Protein AF-A0A0S7ZR79-F1 (afdb_monomer)

pLDDT: mean 93.16, std 9.8, range [42.78, 98.38]

Mean predicted aligned error: 3.93 Å

Solvent-accessible surface area (backbone atoms only — not comparable to full-ato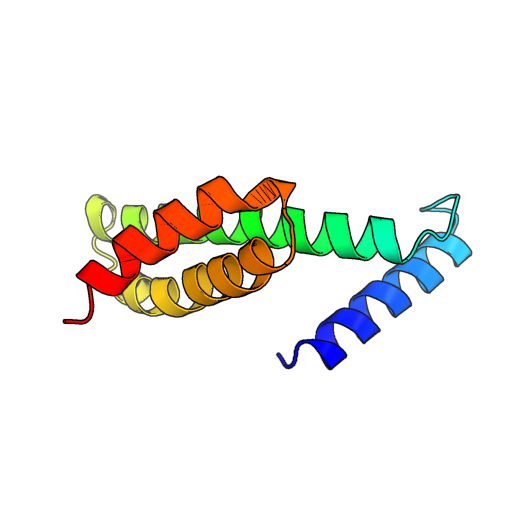m values): 5598 Å² total; per-residue (Å²): 128,61,65,69,61,54,50,52,52,53,54,55,46,51,53,52,34,37,77,69,67,76,38,84,79,92,50,66,68,61,49,53,50,50,52,50,53,51,46,39,56,52,30,54,52,48,42,54,50,26,54,44,36,28,77,75,69,71,38,61,75,44,56,74,51,36,64,61,36,49,51,52,36,46,62,54,23,73,75,35,83,94,33,39,73,60,29,56,54,48,50,64,57,53,53,74,71,62,127

Sequence (99 aa):
WPKEQVQVWALNYLQQAADAGVIGERDEAQLLQWFDWMGVQRHLKATGIFARLNHRDGKPGYLLDIPRTLSYVVDVTSRYPELQLLNDFLQQRIDNINP

Structure (mmCIF, N/CA/C/O backbone):
data_AF-A0A0S7ZR79-F1
#
_entry.id   AF-A0A0S7ZR79-F1
#
loop_
_atom_site.group_PDB
_atom_site.id
_atom_site.type_symbol
_atom_site.label_atom_id
_atom_site.label_alt_id
_atom_site.label_comp_id
_atom_site.label_asym_id
_atom_site.label_entity_id
_atom_site.label_seq_id
_atom_site.pdbx_PDB_ins_code
_atom_site.Cartn_x
_atom_site.Cartn_y
_atom_site.Cartn_z
_atom_site.occupancy
_atom_site.B_iso_or_equiv
_atom_site.auth_seq_id
_atom_site.auth_comp_id
_atom_site.auth_asym_id
_atom_site.auth_atom_id
_atom_site.pdbx_PDB_model_num
ATOM 1 N N . TRP A 1 1 ? 2.877 -10.243 3.100 1.00 86.00 1 TRP A N 1
ATOM 2 C CA . TRP A 1 1 ? 3.969 -11.036 2.508 1.00 86.00 1 TRP A CA 1
ATOM 3 C C . TRP A 1 1 ? 5.262 -10.258 2.635 1.00 86.00 1 TRP A C 1
ATOM 5 O O . TRP A 1 1 ? 5.169 -9.035 2.707 1.00 86.00 1 TRP A O 1
ATOM 15 N N . PRO A 1 2 ? 6.424 -10.928 2.687 1.00 91.56 2 PRO A N 1
ATOM 16 C CA . PRO A 1 2 ? 7.720 -10.265 2.573 1.00 91.56 2 PRO A CA 1
ATOM 17 C C . PRO A 1 2 ? 7.772 -9.395 1.316 1.00 91.56 2 PRO A C 1
ATOM 19 O O . PRO A 1 2 ? 7.242 -9.786 0.271 1.00 91.56 2 PRO A O 1
ATOM 22 N N . LYS A 1 3 ? 8.381 -8.215 1.417 1.00 89.38 3 LYS A N 1
ATOM 23 C CA . LYS A 1 3 ? 8.413 -7.226 0.333 1.00 89.38 3 LYS A CA 1
ATOM 24 C C . LYS A 1 3 ? 9.095 -7.783 -0.913 1.00 89.38 3 LYS A C 1
ATOM 2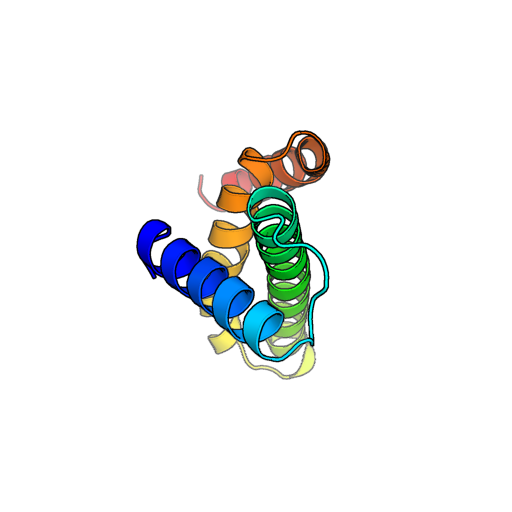6 O O . LYS A 1 3 ? 8.588 -7.614 -2.017 1.00 89.38 3 LYS A O 1
ATOM 31 N N . GLU A 1 4 ? 10.189 -8.504 -0.720 1.00 94.06 4 GLU A N 1
ATOM 32 C CA . GLU A 1 4 ? 10.989 -9.123 -1.775 1.00 94.06 4 GLU A CA 1
ATOM 33 C C . GLU A 1 4 ? 10.136 -10.105 -2.583 1.00 94.06 4 GLU A C 1
ATOM 35 O O . GLU A 1 4 ? 10.178 -10.123 -3.810 1.00 94.06 4 GLU A O 1
ATOM 40 N N . GLN A 1 5 ? 9.277 -10.870 -1.903 1.00 96.44 5 GLN A N 1
ATOM 41 C CA . GLN A 1 5 ? 8.366 -11.805 -2.555 1.00 96.44 5 GLN A CA 1
ATOM 42 C C . GLN A 1 5 ? 7.314 -11.079 -3.407 1.00 96.44 5 GLN A C 1
ATOM 44 O O . GLN A 1 5 ? 7.025 -11.503 -4.525 1.00 96.44 5 GLN A O 1
ATOM 49 N N . VAL A 1 6 ? 6.763 -9.971 -2.903 1.00 95.56 6 VAL A N 1
ATOM 50 C CA . VAL A 1 6 ? 5.783 -9.159 -3.643 1.00 95.56 6 VAL A CA 1
ATOM 51 C C . VAL A 1 6 ? 6.419 -8.519 -4.876 1.00 95.56 6 VAL A C 1
ATOM 53 O O . VAL A 1 6 ? 5.813 -8.538 -5.945 1.00 95.56 6 VAL A O 1
ATOM 56 N N . GLN A 1 7 ? 7.645 -8.006 -4.752 1.00 95.75 7 GLN A N 1
ATOM 57 C CA . GLN A 1 7 ? 8.384 -7.430 -5.877 1.00 95.75 7 GLN A CA 1
ATOM 58 C C . GLN A 1 7 ? 8.656 -8.470 -6.964 1.00 95.75 7 GLN A C 1
ATOM 60 O O . GLN A 1 7 ? 8.378 -8.206 -8.131 1.00 95.75 7 GLN A O 1
ATOM 65 N N . VAL A 1 8 ? 9.098 -9.675 -6.590 1.00 97.56 8 VAL A N 1
ATOM 66 C CA . VAL A 1 8 ? 9.290 -10.779 -7.545 1.00 97.56 8 VAL A CA 1
ATOM 67 C C . VAL A 1 8 ? 7.998 -11.077 -8.307 1.00 97.56 8 VAL A C 1
ATOM 69 O O . VAL A 1 8 ? 8.018 -11.222 -9.526 1.00 97.56 8 VAL A O 1
ATOM 72 N N . TRP A 1 9 ? 6.853 -11.132 -7.625 1.00 97.75 9 TRP A N 1
ATOM 73 C CA . TRP A 1 9 ? 5.572 -11.358 -8.298 1.00 97.75 9 TRP A CA 1
ATOM 74 C C . TRP A 1 9 ? 5.166 -10.212 -9.226 1.00 97.75 9 TRP A C 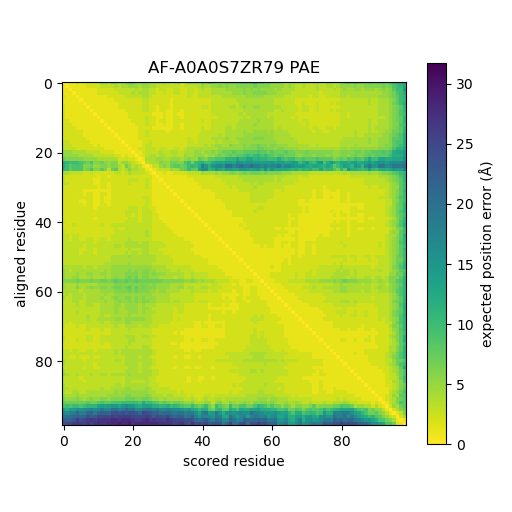1
ATOM 76 O O . TRP A 1 9 ? 4.682 -10.480 -10.325 1.00 97.75 9 TRP A O 1
ATOM 86 N N . ALA A 1 10 ? 5.376 -8.959 -8.820 1.00 96.69 10 ALA A N 1
ATOM 87 C CA . ALA A 1 10 ? 5.073 -7.796 -9.650 1.00 96.69 10 ALA A CA 1
ATOM 88 C C . ALA A 1 10 ? 5.919 -7.781 -10.935 1.00 96.69 10 ALA A C 1
ATOM 90 O O . ALA A 1 10 ? 5.378 -7.605 -12.026 1.00 96.69 10 ALA A O 1
ATOM 91 N N . LEU A 1 11 ? 7.222 -8.050 -10.830 1.00 96.56 11 LEU A N 1
ATOM 92 C CA . LEU A 1 11 ? 8.122 -8.096 -11.986 1.00 96.56 11 LEU A CA 1
ATOM 93 C C . LEU A 1 11 ? 7.838 -9.299 -12.894 1.00 96.56 11 LEU A C 1
ATOM 95 O O . LEU A 1 11 ? 7.799 -9.157 -14.116 1.00 96.56 11 LEU A O 1
ATOM 99 N N . ASN A 1 12 ? 7.512 -10.461 -12.319 1.00 96.81 12 ASN A N 1
ATOM 100 C CA . ASN A 1 12 ? 7.054 -11.617 -13.096 1.00 96.81 12 ASN A CA 1
ATOM 101 C C . ASN A 1 12 ? 5.753 -11.326 -13.856 1.00 96.81 12 ASN A C 1
ATOM 103 O O . ASN A 1 12 ? 5.551 -11.853 -14.951 1.00 96.81 12 ASN A O 1
ATOM 107 N N . TYR A 1 13 ? 4.856 -10.516 -13.287 1.00 96.06 13 TYR A N 1
ATOM 108 C CA . TYR A 1 13 ? 3.658 -10.061 -13.986 1.00 96.06 13 TYR A CA 1
ATOM 109 C C . TYR A 1 13 ? 4.008 -9.129 -15.149 1.00 96.06 13 TYR A C 1
ATOM 111 O O . TYR A 1 13 ? 3.490 -9.335 -16.241 1.00 96.06 13 TYR A O 1
ATOM 119 N N . LEU A 1 14 ? 4.901 -8.151 -14.956 1.00 96.44 14 LEU A N 1
ATOM 120 C CA . LEU A 1 14 ? 5.337 -7.263 -16.042 1.00 96.44 14 LEU A CA 1
ATOM 121 C C . LEU A 1 14 ? 5.941 -8.048 -17.205 1.00 96.44 14 LEU A C 1
ATOM 123 O O . LEU A 1 14 ? 5.591 -7.790 -18.355 1.00 96.44 14 LEU A O 1
ATOM 127 N N . GLN A 1 15 ? 6.783 -9.037 -16.905 1.00 94.62 15 GLN A N 1
ATOM 128 C CA . GLN A 1 15 ? 7.361 -9.923 -17.910 1.00 94.62 15 GLN A CA 1
ATOM 129 C C . GLN A 1 15 ? 6.267 -10.618 -18.736 1.00 94.62 15 GLN A C 1
ATOM 131 O O . GLN A 1 15 ? 6.241 -10.488 -19.959 1.00 94.62 15 GLN A O 1
ATOM 136 N N . GLN A 1 16 ? 5.311 -11.273 -18.069 1.00 95.75 16 GLN A N 1
ATOM 137 C CA . GLN A 1 16 ? 4.196 -11.961 -18.731 1.00 95.75 16 GLN A CA 1
ATOM 138 C C . GLN A 1 16 ? 3.286 -11.005 -19.513 1.00 95.75 16 GLN A C 1
ATOM 140 O O . GLN A 1 16 ? 2.858 -11.323 -20.619 1.00 95.75 16 GLN A O 1
ATOM 145 N N . ALA A 1 17 ? 2.987 -9.830 -18.958 1.00 95.31 17 ALA A N 1
ATOM 146 C CA . ALA A 1 17 ? 2.132 -8.834 -19.592 1.00 95.31 17 ALA A CA 1
ATOM 147 C C . ALA A 1 17 ? 2.785 -8.242 -20.848 1.00 95.31 17 ALA A C 1
ATOM 149 O O . ALA A 1 17 ? 2.098 -8.006 -21.841 1.00 95.31 17 ALA A O 1
ATOM 150 N N . ALA A 1 18 ? 4.101 -8.039 -20.827 1.00 94.44 18 ALA A N 1
ATOM 151 C CA . ALA A 1 18 ? 4.851 -7.596 -21.991 1.00 94.44 18 ALA A CA 1
ATOM 152 C C . ALA A 1 18 ? 4.965 -8.698 -23.056 1.00 94.44 18 ALA A C 1
ATOM 154 O O . ALA A 1 18 ? 4.758 -8.422 -24.233 1.00 94.44 18 ALA A O 1
ATOM 155 N N . ASP A 1 19 ? 5.229 -9.951 -22.663 1.00 94.56 19 ASP A N 1
ATOM 156 C CA . ASP A 1 19 ? 5.217 -11.096 -23.593 1.00 94.56 19 ASP A CA 1
ATOM 157 C C . ASP A 1 19 ? 3.842 -11.281 -24.260 1.00 94.56 19 ASP A C 1
ATOM 159 O O . ASP A 1 19 ? 3.754 -11.648 -25.430 1.00 94.56 19 ASP A O 1
ATOM 163 N N . ALA A 1 20 ? 2.761 -10.979 -23.537 1.00 95.81 20 ALA A N 1
ATOM 164 C CA . ALA A 1 20 ? 1.393 -11.011 -24.045 1.00 95.81 20 ALA A CA 1
ATOM 165 C C . ALA A 1 20 ? 0.982 -9.753 -24.843 1.00 95.81 20 ALA A C 1
ATOM 167 O O . ALA A 1 20 ? -0.154 -9.681 -25.311 1.00 95.81 20 ALA A O 1
ATOM 168 N N . GLY A 1 21 ? 1.854 -8.747 -24.977 1.00 94.81 21 GLY A N 1
ATOM 169 C CA . GLY A 1 21 ? 1.556 -7.490 -25.677 1.00 94.81 21 GLY A CA 1
ATOM 170 C C . GLY A 1 21 ? 0.544 -6.577 -24.967 1.00 94.81 21 GLY A C 1
ATOM 171 O O . GLY A 1 21 ? 0.002 -5.666 -25.588 1.00 94.81 21 GLY A O 1
ATOM 172 N N . VAL A 1 22 ? 0.271 -6.809 -23.678 1.00 94.19 22 VAL A N 1
ATOM 173 C CA . VAL A 1 22 ? -0.625 -5.979 -22.849 1.00 94.19 22 VAL A CA 1
ATOM 174 C C . VAL A 1 22 ? 0.063 -4.678 -22.437 1.00 94.19 22 VAL A C 1
ATOM 176 O O . VAL A 1 22 ? -0.580 -3.634 -22.335 1.00 94.19 22 VAL A O 1
ATOM 179 N N . ILE A 1 23 ? 1.372 -4.744 -22.192 1.00 89.44 23 ILE A N 1
ATOM 180 C CA . ILE A 1 23 ? 2.221 -3.602 -21.850 1.00 89.44 23 ILE A CA 1
ATOM 181 C C . ILE A 1 23 ? 3.294 -3.485 -22.929 1.00 89.44 23 ILE A C 1
ATOM 183 O O . ILE A 1 23 ? 3.872 -4.491 -23.332 1.00 89.44 23 ILE A O 1
ATOM 187 N N . GLY A 1 24 ? 3.534 -2.264 -23.406 1.00 82.00 24 GLY A N 1
ATOM 188 C CA . GLY A 1 24 ? 4.551 -1.997 -24.421 1.00 82.00 24 GLY A CA 1
ATOM 189 C C . GLY A 1 24 ? 5.965 -2.089 -23.849 1.00 82.00 24 GLY A C 1
ATOM 190 O O . GLY A 1 24 ? 6.662 -3.081 -24.039 1.00 82.00 24 GLY A O 1
ATOM 191 N N . GLU A 1 25 ? 6.397 -1.035 -23.160 1.00 82.31 25 GLU A N 1
ATOM 192 C CA . GLU A 1 25 ? 7.755 -0.939 -22.622 1.00 82.31 25 GLU A CA 1
ATOM 193 C C . GLU A 1 25 ? 7.876 -1.598 -21.241 1.00 82.31 25 GLU A C 1
ATOM 195 O O . GLU A 1 25 ? 7.018 -1.433 -20.369 1.00 82.31 25 GLU A O 1
ATOM 200 N N . ARG A 1 26 ? 8.964 -2.350 -21.041 1.00 85.50 26 ARG A N 1
ATOM 201 C CA . ARG A 1 26 ? 9.306 -2.967 -19.756 1.00 85.50 26 ARG A CA 1
ATOM 202 C C . ARG A 1 26 ? 10.070 -1.975 -18.892 1.00 85.50 26 ARG A C 1
ATOM 204 O O . ARG A 1 26 ? 11.293 -2.026 -18.825 1.00 85.50 26 ARG A O 1
ATOM 211 N N . ASP A 1 27 ? 9.333 -1.102 -18.222 1.00 92.94 27 ASP A N 1
ATOM 212 C CA . ASP A 1 27 ? 9.884 -0.257 -17.166 1.00 92.94 27 ASP A CA 1
ATOM 213 C C . ASP A 1 27 ? 9.531 -0.839 -15.790 1.00 92.94 27 ASP A C 1
ATOM 215 O O . ASP A 1 27 ? 8.423 -0.676 -15.267 1.00 92.94 27 ASP A O 1
ATOM 219 N N . GLU A 1 28 ? 10.488 -1.563 -15.211 1.00 95.44 28 GLU A N 1
ATOM 220 C CA . GLU A 1 28 ? 10.349 -2.179 -13.891 1.00 95.44 28 GLU A CA 1
ATOM 221 C C . GLU A 1 28 ? 10.174 -1.138 -12.781 1.00 95.44 28 GLU A C 1
ATOM 223 O O . GLU A 1 28 ? 9.365 -1.333 -11.871 1.00 95.44 28 GLU A O 1
ATOM 228 N N . ALA A 1 29 ? 10.907 -0.024 -12.855 1.00 95.19 29 ALA A N 1
ATOM 229 C CA . ALA A 1 29 ? 10.866 1.014 -11.835 1.00 95.19 29 ALA A CA 1
ATOM 230 C C . ALA A 1 29 ? 9.506 1.717 -11.846 1.00 95.19 29 ALA A C 1
ATOM 232 O O . ALA A 1 29 ? 8.881 1.875 -10.791 1.00 95.19 29 ALA A O 1
ATOM 233 N N . GLN A 1 30 ? 9.011 2.061 -13.037 1.00 94.56 30 GLN A N 1
ATOM 234 C CA . GLN A 1 30 ? 7.704 2.684 -13.196 1.00 94.56 30 GLN A CA 1
ATOM 235 C C . GLN A 1 30 ? 6.577 1.749 -12.758 1.00 94.56 30 GLN A C 1
ATOM 237 O O . GLN A 1 30 ? 5.662 2.186 -12.053 1.00 94.56 30 GLN A O 1
ATOM 242 N N . LEU A 1 31 ? 6.653 0.464 -13.122 1.00 95.50 31 LEU A N 1
ATOM 243 C CA . LEU A 1 31 ? 5.688 -0.538 -12.680 1.00 95.50 31 LEU A CA 1
ATOM 244 C C . LEU A 1 31 ? 5.666 -0.647 -11.153 1.00 95.50 31 LEU A C 1
ATOM 246 O O . LEU A 1 31 ? 4.587 -0.614 -10.564 1.00 95.50 31 LEU A O 1
ATOM 250 N N . LEU A 1 32 ? 6.827 -0.779 -10.507 1.00 96.44 32 LEU A N 1
ATOM 251 C CA . LEU A 1 32 ? 6.901 -0.912 -9.052 1.00 96.44 32 LEU A CA 1
ATOM 252 C C . LEU A 1 32 ? 6.376 0.342 -8.345 1.00 96.44 32 LEU A C 1
ATOM 254 O O . LEU A 1 32 ? 5.634 0.213 -7.372 1.00 96.44 32 LEU A O 1
ATOM 258 N N . GLN A 1 33 ? 6.676 1.537 -8.863 1.00 96.81 33 GLN A N 1
ATOM 259 C CA . GLN A 1 33 ? 6.109 2.788 -8.353 1.00 96.8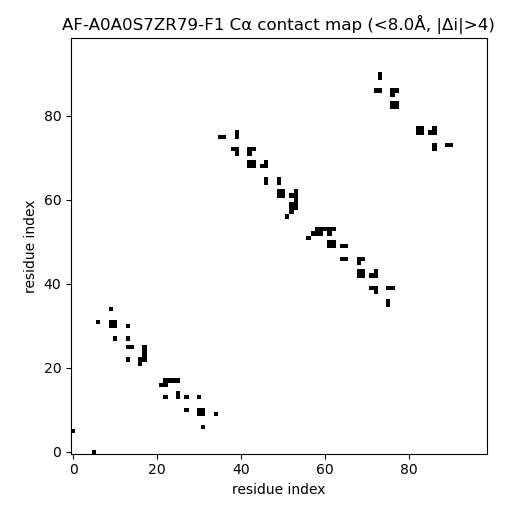1 33 GLN A CA 1
ATOM 260 C C . GLN A 1 33 ? 4.580 2.803 -8.464 1.00 96.81 33 GLN A C 1
ATOM 262 O O . GLN A 1 33 ? 3.893 3.065 -7.477 1.00 96.81 33 GLN A O 1
ATOM 267 N N . TRP A 1 34 ? 4.022 2.482 -9.634 1.00 96.19 34 TRP A N 1
ATOM 268 C CA . TRP A 1 34 ? 2.568 2.429 -9.817 1.00 96.19 34 TRP A CA 1
ATOM 269 C C . TRP A 1 34 ? 1.911 1.361 -8.954 1.00 96.19 34 TRP A C 1
ATOM 271 O O . TRP A 1 34 ? 0.842 1.599 -8.393 1.00 96.19 34 TRP A O 1
ATOM 281 N N . PHE A 1 35 ? 2.542 0.197 -8.822 1.00 96.81 35 PHE A N 1
ATOM 282 C CA . PHE A 1 35 ? 2.071 -0.880 -7.964 1.00 96.81 35 PHE A CA 1
ATOM 283 C C . PHE A 1 35 ? 1.960 -0.409 -6.509 1.00 96.81 35 PHE A C 1
ATOM 285 O O . PHE A 1 35 ? 0.907 -0.565 -5.888 1.00 96.81 35 PHE A O 1
ATOM 292 N N . ASP A 1 36 ? 3.010 0.232 -5.999 1.00 97.50 36 ASP A N 1
ATOM 293 C CA . ASP A 1 36 ? 3.053 0.783 -4.648 1.00 97.50 36 ASP A CA 1
ATOM 294 C C . ASP A 1 36 ? 2.016 1.903 -4.449 1.00 97.50 36 ASP A C 1
ATOM 296 O O . ASP A 1 36 ? 1.267 1.893 -3.468 1.00 97.50 36 ASP A O 1
ATOM 300 N N . TRP A 1 37 ? 1.887 2.833 -5.398 1.00 98.19 37 TRP A N 1
ATOM 301 C CA . TRP A 1 37 ? 0.927 3.942 -5.309 1.00 98.19 37 TRP A CA 1
ATOM 302 C C . TRP A 1 37 ? -0.530 3.468 -5.387 1.00 98.19 37 TRP A C 1
ATOM 304 O O . TRP A 1 37 ? -1.385 3.932 -4.624 1.00 98.19 37 TRP A O 1
ATOM 314 N N . MET A 1 38 ? -0.829 2.492 -6.249 1.00 98.12 38 MET A N 1
ATOM 315 C CA . MET A 1 38 ? -2.134 1.826 -6.263 1.00 98.12 38 MET A CA 1
ATOM 316 C C . MET A 1 38 ? -2.395 1.076 -4.956 1.00 98.12 38 MET A C 1
ATOM 318 O O . MET A 1 38 ? -3.520 1.097 -4.451 1.00 98.12 38 MET A O 1
ATOM 322 N N . GLY A 1 39 ? -1.368 0.438 -4.390 1.00 97.62 39 GLY A N 1
ATOM 323 C CA . GLY A 1 39 ? -1.424 -0.176 -3.070 1.00 97.62 39 GLY A CA 1
ATOM 324 C C . GLY A 1 39 ? -1.842 0.837 -2.006 1.00 97.62 39 GLY A C 1
ATOM 325 O O . GLY A 1 39 ? -2.837 0.618 -1.312 1.00 97.62 39 GLY A O 1
ATOM 326 N N . VAL A 1 40 ? -1.148 1.975 -1.921 1.00 98.06 40 VAL A N 1
ATOM 327 C CA . VAL A 1 40 ? -1.471 3.071 -0.990 1.00 98.06 40 VAL A CA 1
ATOM 328 C C . VAL A 1 40 ? -2.933 3.491 -1.128 1.00 98.06 40 VAL A C 1
ATOM 330 O O . VAL A 1 40 ? -3.678 3.490 -0.145 1.00 98.06 40 VAL A O 1
ATOM 333 N N . GLN A 1 41 ? -3.382 3.768 -2.353 1.00 98.25 41 GLN A N 1
ATOM 334 C CA . GLN A 1 41 ? -4.761 4.173 -2.622 1.00 98.25 41 GLN A CA 1
ATOM 335 C C . GLN A 1 41 ? -5.778 3.114 -2.166 1.00 98.25 41 GLN A C 1
ATOM 337 O O . GLN A 1 41 ? -6.768 3.438 -1.498 1.00 98.25 41 GLN A O 1
ATOM 342 N N . ARG A 1 42 ? -5.531 1.838 -2.483 1.00 98.38 42 ARG A N 1
ATOM 343 C CA . ARG A 1 42 ? -6.435 0.728 -2.157 1.00 98.38 42 ARG A CA 1
ATOM 344 C C . ARG A 1 42 ? -6.528 0.501 -0.654 1.00 98.38 42 ARG A C 1
ATOM 346 O O . ARG A 1 42 ? -7.625 0.277 -0.139 1.00 98.38 42 ARG A O 1
ATOM 353 N N . HIS A 1 43 ? -5.399 0.573 0.044 1.00 97.69 43 HIS A N 1
ATOM 354 C CA . HIS A 1 43 ? -5.336 0.392 1.489 1.00 97.69 43 HIS A CA 1
ATOM 355 C C . HIS A 1 43 ? -6.012 1.543 2.240 1.00 97.69 43 HIS A C 1
ATOM 357 O O . HIS A 1 43 ? -6.786 1.279 3.159 1.00 97.69 43 HIS A O 1
ATOM 363 N N . LEU A 1 44 ? -5.841 2.795 1.800 1.00 97.31 44 LEU A N 1
ATOM 364 C CA . LEU A 1 44 ? -6.585 3.935 2.352 1.00 97.31 44 LEU A CA 1
ATOM 365 C C . LEU A 1 44 ? -8.100 3.769 2.172 1.00 97.31 44 LEU A C 1
ATOM 367 O O . LEU A 1 44 ? -8.870 3.951 3.120 1.00 97.31 44 LEU A O 1
ATOM 371 N N . LYS A 1 45 ? -8.539 3.351 0.978 1.00 98.25 45 LYS A N 1
ATOM 372 C CA . LYS A 1 45 ? -9.953 3.056 0.713 1.00 98.25 45 LYS A CA 1
ATOM 373 C C . LYS A 1 45 ? -10.481 1.946 1.627 1.00 98.25 45 LYS A C 1
ATOM 375 O O . LYS A 1 45 ? -11.580 2.078 2.164 1.00 98.25 45 LYS A O 1
ATOM 380 N N . ALA A 1 46 ? -9.720 0.866 1.809 1.00 98.06 46 ALA A N 1
ATOM 381 C CA . ALA A 1 46 ? -10.095 -0.242 2.686 1.00 98.06 46 ALA A CA 1
ATOM 382 C C . ALA A 1 46 ? -10.234 0.211 4.147 1.00 98.06 46 ALA A C 1
ATOM 384 O O . ALA A 1 46 ? -11.260 -0.069 4.762 1.00 98.06 46 ALA A O 1
ATOM 385 N N . THR A 1 47 ? -9.280 0.994 4.662 1.00 96.38 47 THR A N 1
ATOM 386 C CA . THR A 1 47 ? -9.352 1.577 6.011 1.00 96.38 47 THR A CA 1
ATOM 387 C C . THR A 1 47 ? -10.638 2.384 6.211 1.00 96.38 47 THR A C 1
ATOM 389 O O . THR A 1 47 ? -11.347 2.186 7.198 1.00 96.38 47 THR A O 1
ATOM 392 N N . GLY A 1 48 ? -11.002 3.240 5.248 1.00 96.50 48 GLY A N 1
ATOM 393 C CA . GLY A 1 48 ? -12.258 3.995 5.302 1.00 96.50 48 GLY A CA 1
ATOM 394 C C . GLY A 1 48 ? -13.507 3.103 5.272 1.00 96.50 48 GLY A C 1
ATOM 395 O O . GLY A 1 48 ? -14.475 3.358 5.990 1.00 96.50 48 GLY A O 1
ATOM 396 N N . ILE A 1 49 ? -13.490 2.021 4.484 1.00 98.38 49 ILE A N 1
ATOM 397 C CA . ILE A 1 49 ? -14.577 1.030 4.456 1.00 98.38 49 ILE A CA 1
ATOM 398 C C . ILE A 1 49 ? -14.708 0.327 5.811 1.00 98.38 49 ILE A C 1
ATOM 400 O O . ILE A 1 49 ? -15.827 0.195 6.301 1.00 98.38 49 ILE A O 1
ATOM 404 N N . PHE A 1 50 ? -13.603 -0.091 6.427 1.00 97.69 50 PHE A N 1
ATOM 405 C CA . PHE A 1 50 ? -13.607 -0.765 7.727 1.00 97.69 50 PHE A CA 1
ATOM 406 C C . PHE A 1 50 ? -14.128 0.142 8.843 1.00 97.69 50 PHE A C 1
ATOM 408 O O . PHE A 1 50 ? -15.018 -0.264 9.592 1.00 97.69 50 PHE A O 1
ATOM 415 N N . ALA A 1 51 ? -13.677 1.399 8.887 1.00 96.88 51 ALA A N 1
ATOM 416 C CA . ALA A 1 51 ? -14.213 2.392 9.813 1.00 96.88 51 ALA A CA 1
ATOM 417 C C . ALA A 1 51 ? -15.727 2.587 9.614 1.00 96.88 51 ALA A C 1
ATOM 419 O O . ALA A 1 51 ? -16.501 2.554 10.574 1.00 96.88 51 ALA A O 1
ATOM 420 N N . ARG A 1 52 ? -16.183 2.710 8.359 1.00 98.25 52 ARG A N 1
ATOM 421 C CA . ARG A 1 52 ? -17.611 2.847 8.038 1.00 98.25 52 ARG A CA 1
ATOM 422 C C . ARG A 1 52 ? -18.425 1.620 8.461 1.00 98.25 52 ARG A C 1
ATOM 424 O O . ARG A 1 52 ? -19.518 1.797 8.991 1.00 98.25 52 ARG A O 1
ATOM 431 N N . LEU A 1 53 ? -17.921 0.404 8.233 1.00 98.31 53 LEU A N 1
ATOM 432 C CA . LEU A 1 53 ? -18.587 -0.843 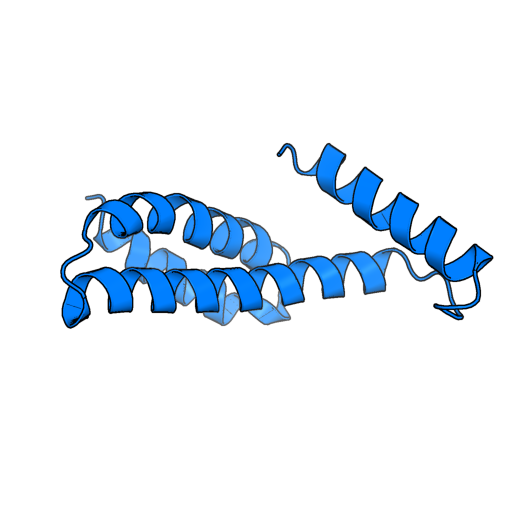8.636 1.00 98.31 53 LEU A CA 1
ATOM 433 C C . LEU A 1 53 ? -18.777 -0.921 10.155 1.00 98.31 53 LEU A C 1
ATOM 435 O O . LEU A 1 53 ? -19.812 -1.397 10.618 1.00 98.31 53 LEU A O 1
ATOM 439 N N . ASN A 1 54 ? -17.820 -0.414 10.931 1.00 97.81 54 ASN A N 1
ATOM 440 C CA . ASN A 1 54 ? -17.984 -0.287 12.372 1.00 97.81 54 ASN A CA 1
ATOM 441 C C . ASN A 1 54 ? -19.077 0.735 12.730 1.00 97.81 54 ASN A C 1
ATOM 443 O O . ASN A 1 54 ? -20.053 0.382 13.383 1.00 97.81 54 ASN A O 1
ATOM 447 N N . HIS A 1 55 ? -18.944 1.982 12.265 1.00 96.94 55 HIS A N 1
ATOM 448 C CA . HIS A 1 55 ? -19.829 3.075 12.684 1.00 96.94 55 HIS A CA 1
ATOM 449 C C . HIS A 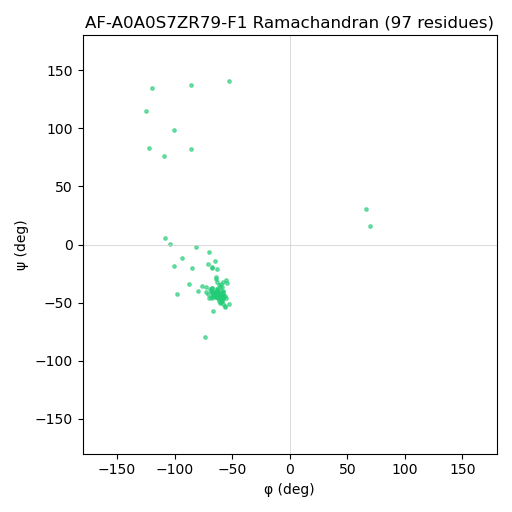1 55 ? -21.277 2.935 12.203 1.00 96.94 55 HIS A C 1
ATOM 451 O O . HIS A 1 55 ? -22.196 3.310 12.924 1.00 96.94 55 HIS A O 1
ATOM 457 N N . ARG A 1 56 ? -21.488 2.437 10.980 1.00 98.31 56 ARG A N 1
ATOM 458 C CA . ARG A 1 56 ? -22.816 2.369 10.353 1.00 98.31 56 ARG A CA 1
ATOM 459 C C . ARG A 1 56 ? -23.465 1.001 10.502 1.00 98.31 56 ARG A C 1
ATOM 461 O O . ARG A 1 56 ? -24.667 0.917 10.711 1.00 98.31 56 ARG A O 1
ATOM 468 N N . ASP A 1 57 ? -22.680 -0.056 10.315 1.00 98.12 57 ASP A N 1
ATOM 469 C CA . ASP A 1 57 ? -23.198 -1.418 10.164 1.00 98.12 57 ASP A CA 1
ATOM 470 C C . ASP A 1 57 ? -23.005 -2.266 11.441 1.00 98.12 57 ASP A C 1
ATOM 472 O O . ASP A 1 57 ? -23.388 -3.434 11.454 1.00 98.12 57 ASP A O 1
ATOM 476 N N . GLY A 1 58 ? -22.419 -1.702 12.508 1.00 96.88 58 GLY A N 1
ATOM 477 C CA . GLY A 1 58 ? -22.232 -2.382 13.794 1.00 96.88 58 GLY A CA 1
ATOM 478 C C . GLY A 1 58 ? -21.255 -3.558 13.729 1.00 96.88 58 GLY A C 1
ATOM 479 O O . GLY A 1 58 ? -21.421 -4.534 14.458 1.00 96.88 58 GLY A O 1
ATOM 480 N N . LYS A 1 59 ? -20.258 -3.501 12.832 1.00 97.19 59 LYS A N 1
ATOM 481 C CA . LYS A 1 59 ? -19.278 -4.580 12.610 1.00 97.19 59 LYS A CA 1
ATOM 482 C C . LYS A 1 59 ? -17.879 -4.202 13.128 1.00 97.19 59 LYS A C 1
ATOM 484 O O . LYS A 1 59 ? -16.997 -3.917 12.315 1.00 97.19 59 LYS A O 1
ATOM 489 N N . PRO A 1 60 ? -17.633 -4.231 14.452 1.00 96.44 60 PRO A N 1
ATOM 490 C CA . PRO A 1 60 ? -16.360 -3.802 15.039 1.00 96.44 60 PRO A CA 1
ATOM 491 C C . PRO A 1 60 ? -15.175 -4.706 14.687 1.00 96.44 60 PRO A C 1
ATOM 493 O O . PRO A 1 60 ? -14.037 -4.255 14.741 1.00 96.44 60 PRO A O 1
ATOM 496 N N . GLY A 1 61 ? -15.419 -5.957 14.274 1.00 96.25 61 GLY A N 1
ATOM 497 C CA . GLY A 1 61 ? -14.353 -6.897 13.907 1.00 96.25 61 GLY A CA 1
ATOM 498 C C . GLY A 1 61 ? -13.409 -6.375 12.816 1.00 96.25 61 GLY A C 1
ATOM 499 O O . GLY A 1 61 ? -12.220 -6.665 12.862 1.00 96.25 61 GLY A O 1
ATOM 500 N N . TYR A 1 62 ? -13.899 -5.531 11.900 1.00 96.06 62 TYR A N 1
ATOM 501 C CA . TYR A 1 62 ? -13.075 -4.937 10.839 1.00 96.06 62 TYR A CA 1
ATOM 502 C C . TYR A 1 62 ? -12.081 -3.881 11.338 1.00 96.06 62 TYR A C 1
ATOM 504 O O . TYR A 1 62 ? -11.136 -3.549 10.627 1.00 96.06 62 TYR A O 1
ATOM 512 N N . LEU A 1 63 ? -12.254 -3.344 12.552 1.00 95.19 63 LEU A N 1
ATOM 513 C CA . LEU A 1 63 ? -11.274 -2.415 13.123 1.00 95.19 63 LEU A CA 1
ATOM 514 C C . LEU A 1 63 ? -9.917 -3.094 13.344 1.00 95.19 63 LEU A C 1
ATOM 516 O O . LEU A 1 63 ? -8.888 -2.432 13.253 1.00 95.19 63 LEU A O 1
ATOM 520 N N . LEU A 1 64 ? -9.909 -4.412 13.569 1.00 94.50 64 LEU A N 1
ATOM 521 C CA . LEU A 1 64 ? -8.687 -5.195 13.764 1.00 94.50 64 LEU A CA 1
ATOM 522 C C . LEU A 1 64 ? -7.832 -5.292 12.489 1.00 94.50 64 LEU A C 1
ATOM 524 O O . LEU A 1 64 ? -6.634 -5.554 12.576 1.00 94.50 64 LEU A O 1
ATOM 528 N N . ASP A 1 65 ? -8.418 -5.040 11.315 1.00 95.44 65 ASP A N 1
ATOM 529 C CA . ASP A 1 65 ? -7.703 -5.046 10.037 1.00 95.44 65 ASP A CA 1
ATOM 530 C C . ASP A 1 65 ? -7.026 -3.698 9.725 1.00 95.44 65 ASP A C 1
ATOM 532 O O . ASP A 1 65 ? -6.079 -3.650 8.934 1.00 95.44 65 ASP A O 1
ATOM 536 N N . ILE A 1 66 ? -7.467 -2.604 10.363 1.00 94.31 66 ILE A N 1
ATOM 537 C CA . ILE A 1 66 ? -6.968 -1.241 10.112 1.00 94.31 66 ILE A CA 1
ATOM 538 C C . ILE A 1 66 ? -5.463 -1.088 10.400 1.00 94.31 66 ILE A C 1
ATOM 540 O O . ILE A 1 66 ? -4.768 -0.501 9.566 1.00 94.31 66 ILE A O 1
ATOM 544 N N . PRO A 1 67 ? -4.902 -1.608 11.513 1.00 92.81 67 PRO A N 1
ATOM 545 C CA . PRO A 1 67 ? -3.468 -1.488 11.774 1.00 92.81 67 PRO A CA 1
ATOM 546 C C . PRO A 1 67 ? -2.616 -2.086 10.654 1.00 92.81 67 PRO A C 1
ATOM 548 O O . PRO A 1 67 ? -1.628 -1.490 10.232 1.00 92.81 67 PRO A O 1
ATOM 551 N N . ARG A 1 68 ? -3.035 -3.235 10.106 1.00 91.94 68 ARG A N 1
ATOM 552 C CA . ARG A 1 68 ? -2.334 -3.874 8.988 1.00 91.94 68 ARG A CA 1
ATOM 553 C C . ARG A 1 68 ? -2.419 -3.026 7.722 1.00 91.94 68 ARG A C 1
ATOM 555 O O . ARG A 1 68 ? -1.415 -2.885 7.026 1.00 91.94 68 ARG A O 1
ATOM 562 N N . THR A 1 69 ? -3.594 -2.482 7.395 1.00 94.12 69 THR A N 1
ATOM 563 C CA . THR A 1 69 ? -3.747 -1.678 6.177 1.00 94.12 69 THR A CA 1
ATOM 564 C C . THR A 1 69 ? -2.983 -0.365 6.258 1.00 94.12 69 THR A C 1
ATOM 566 O O . THR A 1 69 ? -2.352 0.003 5.274 1.00 94.12 69 THR A O 1
ATOM 569 N N . LEU A 1 70 ? -2.987 0.314 7.407 1.00 94.56 70 LEU A N 1
ATOM 570 C CA . LEU A 1 70 ? -2.241 1.560 7.593 1.00 94.56 70 LEU A CA 1
ATOM 571 C C . LEU A 1 70 ? -0.730 1.343 7.700 1.00 94.56 70 LEU A C 1
ATOM 573 O O . LEU A 1 70 ? 0.014 2.142 7.142 1.00 94.56 70 LEU A O 1
ATOM 577 N N . SER A 1 71 ? -0.271 0.255 8.327 1.00 92.62 71 SER A N 1
ATOM 578 C CA . SER A 1 71 ? 1.161 -0.078 8.383 1.00 92.62 71 SER A CA 1
ATOM 579 C C . SER A 1 71 ? 1.768 -0.219 6.983 1.00 92.62 71 SER A C 1
ATOM 581 O O . SER A 1 71 ? 2.839 0.325 6.730 1.00 92.62 71 SER A O 1
ATOM 583 N N . TYR A 1 72 ? 1.049 -0.851 6.048 1.00 94.75 72 TYR A N 1
ATOM 584 C CA . TYR A 1 72 ? 1.468 -0.902 4.644 1.00 94.75 72 TYR A CA 1
ATOM 585 C C . TYR A 1 72 ? 1.574 0.497 4.015 1.00 94.75 72 TYR A C 1
ATOM 587 O O . TYR A 1 72 ? 2.535 0.786 3.308 1.00 94.75 72 TYR A O 1
ATOM 595 N N . VAL A 1 73 ? 0.606 1.384 4.278 1.00 96.62 73 VAL A N 1
ATOM 596 C CA . VAL A 1 73 ? 0.630 2.751 3.734 1.00 96.62 73 VAL A CA 1
ATOM 597 C C . VAL A 1 73 ? 1.823 3.534 4.281 1.00 96.62 73 VAL A C 1
ATOM 599 O O . VAL A 1 73 ? 2.503 4.199 3.507 1.00 96.62 73 VAL A O 1
ATOM 602 N N . VAL A 1 74 ? 2.111 3.439 5.581 1.00 95.62 74 VAL A N 1
ATOM 603 C CA . VAL A 1 74 ? 3.274 4.096 6.201 1.00 95.62 74 VAL A CA 1
ATOM 604 C C . VAL A 1 74 ? 4.582 3.588 5.591 1.00 95.62 74 VAL A C 1
ATOM 606 O O . VAL A 1 74 ? 5.393 4.396 5.142 1.00 95.62 74 VAL A O 1
ATOM 609 N N . ASP A 1 75 ? 4.756 2.267 5.483 1.00 94.56 75 ASP A N 1
ATOM 610 C CA . ASP A 1 75 ? 5.956 1.674 4.879 1.00 94.56 75 ASP A CA 1
ATOM 611 C C . ASP A 1 75 ? 6.161 2.148 3.433 1.00 94.56 75 ASP A C 1
ATOM 613 O O . ASP A 1 75 ? 7.244 2.595 3.060 1.00 94.56 75 ASP A O 1
ATOM 617 N N . VAL A 1 76 ? 5.112 2.126 2.608 1.00 96.62 76 VAL A N 1
ATOM 618 C CA . VAL A 1 76 ? 5.227 2.510 1.196 1.00 96.62 76 VAL A CA 1
ATOM 619 C C . VAL A 1 76 ? 5.470 4.007 1.037 1.00 96.62 76 VAL A C 1
ATOM 621 O O . VAL A 1 76 ? 6.359 4.399 0.288 1.00 96.62 76 VAL A O 1
ATOM 624 N N . THR A 1 77 ? 4.717 4.847 1.746 1.00 97.62 77 THR A N 1
ATOM 625 C CA . THR A 1 77 ? 4.812 6.311 1.611 1.00 97.62 77 THR A CA 1
ATOM 626 C C . THR A 1 77 ? 6.173 6.858 2.042 1.00 97.62 77 THR A C 1
ATOM 628 O O . THR A 1 77 ? 6.634 7.814 1.432 1.00 97.62 77 THR A O 1
ATOM 631 N N . SER A 1 78 ? 6.867 6.217 2.992 1.00 96.69 78 SER A N 1
ATOM 632 C CA . SER A 1 78 ? 8.225 6.619 3.407 1.00 96.69 78 SER A CA 1
ATOM 633 C C . SER A 1 78 ? 9.297 6.463 2.314 1.00 96.69 78 SER A C 1
ATOM 635 O O . SER A 1 78 ? 10.397 6.996 2.435 1.00 96.69 78 SER A O 1
ATOM 637 N N . ARG A 1 79 ? 8.991 5.728 1.235 1.00 95.75 79 ARG A N 1
ATOM 638 C CA . ARG A 1 79 ? 9.925 5.429 0.137 1.00 95.75 79 ARG A CA 1
ATOM 639 C C . ARG A 1 79 ? 9.833 6.407 -1.034 1.00 95.75 79 ARG A C 1
ATOM 641 O O . ARG A 1 79 ? 10.691 6.359 -1.911 1.00 95.75 79 ARG A O 1
ATOM 648 N N . TYR A 1 80 ? 8.805 7.254 -1.065 1.00 97.62 80 TYR A N 1
ATOM 649 C CA . TYR A 1 80 ? 8.504 8.135 -2.192 1.00 97.62 80 TYR A CA 1
ATOM 650 C C . TYR A 1 80 ? 8.417 9.588 -1.721 1.00 97.62 80 TYR A C 1
ATOM 652 O O . TYR A 1 80 ? 7.484 9.918 -0.983 1.00 97.62 80 TYR A O 1
ATOM 660 N N . PRO A 1 81 ? 9.325 10.478 -2.164 1.00 97.31 81 PRO A N 1
ATOM 661 C CA . PRO A 1 81 ? 9.262 11.901 -1.832 1.00 97.31 81 PRO A CA 1
ATOM 662 C C . PRO A 1 81 ? 7.913 12.545 -2.180 1.00 97.31 81 PRO A C 1
ATOM 664 O O . PRO A 1 81 ? 7.425 13.406 -1.451 1.00 97.31 81 PRO A O 1
ATOM 667 N N . GLU A 1 82 ? 7.266 12.086 -3.253 1.00 98.00 82 GLU A N 1
ATOM 668 C CA . GLU A 1 82 ? 5.946 12.548 -3.695 1.00 98.00 82 GLU A CA 1
ATOM 669 C C . GLU A 1 82 ? 4.836 12.257 -2.673 1.00 98.00 82 GLU A C 1
ATOM 671 O O . GLU A 1 82 ? 3.786 12.899 -2.696 1.00 98.00 82 GLU A O 1
ATOM 676 N N . LEU A 1 83 ? 5.059 11.298 -1.770 1.00 98.12 83 LEU A N 1
ATOM 677 C CA . LEU A 1 83 ? 4.106 10.865 -0.751 1.00 98.12 83 LEU A CA 1
ATOM 678 C C . LEU A 1 83 ? 4.490 11.308 0.668 1.00 98.12 83 LEU A C 1
ATOM 680 O O . LEU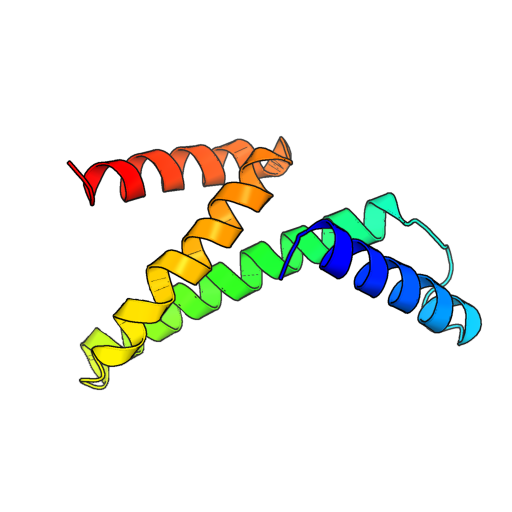 A 1 83 ? 3.784 10.955 1.616 1.00 98.12 83 LEU A O 1
ATOM 684 N N . GLN A 1 84 ? 5.548 12.111 0.831 1.00 97.50 84 GLN A N 1
ATOM 685 C CA . GLN A 1 84 ? 6.067 12.493 2.149 1.00 97.50 84 GLN A CA 1
ATOM 686 C C . GLN A 1 84 ? 5.013 13.185 3.024 1.00 97.50 84 GLN A C 1
ATOM 688 O O . GLN A 1 84 ? 4.847 12.831 4.185 1.00 97.50 84 GLN A O 1
ATOM 693 N N . LEU A 1 85 ? 4.222 14.101 2.453 1.00 97.50 85 LEU A N 1
ATOM 694 C CA . LEU A 1 85 ? 3.162 14.798 3.196 1.00 97.50 85 LEU A CA 1
ATOM 695 C C . LEU A 1 85 ? 2.126 13.834 3.792 1.00 97.50 85 LEU A C 1
ATOM 697 O O . LEU A 1 85 ? 1.611 14.062 4.887 1.00 97.50 85 LEU A O 1
ATOM 701 N N . LEU A 1 86 ? 1.806 12.756 3.072 1.00 96.88 86 LEU A N 1
ATOM 702 C CA . LEU A 1 86 ? 0.898 11.727 3.565 1.00 96.88 86 LEU A CA 1
ATOM 703 C C . LEU A 1 86 ? 1.569 10.882 4.655 1.00 96.88 86 LEU A C 1
ATOM 705 O O . LEU A 1 86 ? 0.913 10.559 5.644 1.00 96.88 86 LEU A O 1
ATOM 709 N N . ASN A 1 87 ? 2.849 10.541 4.485 1.00 97.19 87 ASN A N 1
ATOM 710 C CA . ASN A 1 87 ? 3.620 9.814 5.491 1.00 97.19 87 ASN A CA 1
ATOM 711 C C . ASN A 1 87 ? 3.647 10.577 6.824 1.00 97.19 87 ASN A C 1
ATOM 713 O O . ASN A 1 87 ? 3.223 10.035 7.845 1.00 97.19 87 ASN A O 1
ATOM 717 N N . ASP A 1 88 ? 4.016 11.859 6.784 1.00 95.88 88 ASP A N 1
ATOM 718 C CA . ASP A 1 88 ? 4.090 12.733 7.958 1.00 95.88 88 ASP A CA 1
ATOM 719 C C . ASP A 1 88 ? 2.735 12.832 8.669 1.00 95.88 88 ASP A C 1
ATOM 721 O O . ASP A 1 88 ? 2.642 12.698 9.892 1.00 95.88 88 ASP A O 1
ATOM 725 N N . PHE A 1 89 ? 1.657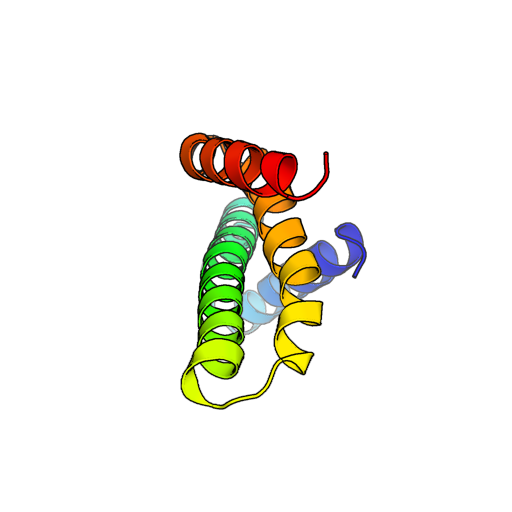 13.023 7.901 1.00 95.38 89 PHE A N 1
ATOM 726 C CA . PHE A 1 89 ? 0.301 13.073 8.443 1.00 95.38 89 PHE A CA 1
ATOM 727 C C . PHE A 1 89 ? -0.086 11.769 9.152 1.00 95.38 89 PHE A C 1
ATOM 729 O O . PHE A 1 89 ? -0.666 11.804 10.239 1.00 95.38 89 PHE A O 1
ATOM 736 N N . LEU A 1 90 ? 0.209 10.615 8.548 1.00 93.50 90 LEU A N 1
ATOM 737 C CA . LEU A 1 90 ? -0.125 9.315 9.126 1.00 93.50 90 LEU A CA 1
ATOM 738 C C . LEU A 1 90 ? 0.674 9.045 10.396 1.00 93.50 90 LEU A C 1
ATOM 740 O O . LEU A 1 90 ? 0.081 8.619 11.386 1.00 93.50 90 LEU A O 1
ATOM 744 N N . GLN A 1 91 ? 1.971 9.345 10.396 1.00 91.12 91 GLN A N 1
ATOM 745 C CA . GLN A 1 91 ? 2.837 9.135 11.552 1.00 91.12 91 GLN A CA 1
ATOM 746 C C . GLN A 1 91 ? 2.354 9.961 12.753 1.00 91.12 91 GLN A C 1
ATOM 748 O O . GLN A 1 91 ? 2.094 9.413 13.821 1.00 91.12 91 GLN A O 1
ATOM 753 N N . GLN A 1 92 ? 2.040 11.245 12.535 1.00 91.75 92 GLN A N 1
ATOM 754 C CA . GLN A 1 92 ? 1.451 12.109 13.564 1.00 91.75 92 GLN A CA 1
ATOM 755 C C . GLN A 1 92 ? 0.127 11.572 14.125 1.00 91.75 92 GLN A C 1
ATOM 757 O O . GLN A 1 92 ? -0.203 11.828 15.279 1.00 91.75 92 GLN A O 1
ATOM 762 N N . ARG A 1 93 ? -0.691 10.874 13.332 1.00 87.81 93 ARG A N 1
ATOM 763 C CA . ARG A 1 93 ? -1.995 10.366 13.793 1.00 87.81 93 ARG A CA 1
ATOM 764 C C . ARG A 1 93 ? -1.907 8.995 14.447 1.00 87.81 93 ARG A C 1
ATOM 766 O O . ARG A 1 93 ? -2.682 8.745 15.362 1.00 87.81 93 ARG A O 1
ATOM 773 N N . ILE A 1 94 ? -1.004 8.133 13.990 1.00 82.62 94 ILE A N 1
ATOM 774 C CA . ILE A 1 94 ? -0.844 6.765 14.495 1.00 82.62 94 ILE A CA 1
ATOM 775 C C . ILE A 1 94 ? -0.043 6.755 15.799 1.00 82.62 94 ILE A C 1
ATOM 777 O O . ILE A 1 94 ? -0.442 6.058 16.729 1.00 82.62 94 ILE A O 1
ATOM 781 N N . ASP A 1 95 ? 1.009 7.569 15.914 1.00 68.25 95 ASP A N 1
ATOM 782 C CA . ASP A 1 95 ? 1.811 7.652 17.144 1.00 68.25 95 ASP A CA 1
ATOM 783 C C . ASP A 1 95 ? 0.965 8.160 18.326 1.00 68.25 95 ASP A C 1
ATOM 785 O O . ASP A 1 95 ? 1.102 7.700 19.452 1.00 68.25 95 ASP A O 1
ATOM 789 N N . ASN A 1 96 ? -0.020 9.020 18.054 1.00 58.91 96 ASN A N 1
ATOM 790 C CA . ASN A 1 96 ? -0.984 9.489 19.053 1.00 58.91 96 ASN A CA 1
ATOM 791 C C . ASN A 1 96 ? -1.997 8.414 19.519 1.00 58.91 96 ASN A C 1
ATOM 793 O O . ASN A 1 96 ? -2.791 8.688 20.418 1.00 58.91 96 ASN A O 1
ATOM 797 N N . ILE A 1 97 ? -2.020 7.221 18.907 1.00 56.62 97 ILE A N 1
ATOM 798 C CA . ILE A 1 97 ? -2.935 6.113 19.250 1.00 56.62 97 ILE A CA 1
ATOM 799 C C . ILE A 1 97 ? -2.238 5.044 20.118 1.00 56.62 97 ILE A C 1
ATOM 801 O O . ILE A 1 97 ? -2.926 4.308 20.824 1.00 56.62 97 ILE A O 1
ATOM 805 N N . ASN A 1 98 ? -0.900 5.001 20.142 1.00 45.19 98 ASN A N 1
ATOM 806 C CA . ASN A 1 98 ? -0.096 4.154 21.033 1.00 45.19 98 ASN A CA 1
ATOM 807 C C . ASN A 1 98 ? 0.855 5.031 21.879 1.00 45.19 98 ASN A C 1
ATOM 809 O O . ASN A 1 98 ? 2.007 5.199 21.477 1.00 45.19 98 ASN A O 1
ATOM 813 N N . PRO A 1 99 ? 0.392 5.615 23.002 1.00 42.78 99 PRO A N 1
ATOM 814 C CA . PRO A 1 99 ? 1.270 6.305 23.948 1.00 42.78 99 PRO A CA 1
ATOM 815 C C . PRO A 1 99 ? 2.220 5.350 24.686 1.00 42.78 99 PRO A C 1
ATOM 817 O O . PRO A 1 99 ? 1.846 4.171 24.896 1.00 42.78 99 PRO A O 1
#

Radius of gyration: 16.35 Å; Cα contacts (8 Å, |Δi|>4): 65; chains: 1; bounding box: 34×27×50 Å

Nearest PDB structures (foldseek):
  6f08-assembly1_A  TM=5.434E-01  e=2.248E+00  Homo sapiens
  6gn0-assembly1_B  TM=5.623E-01  e=3.382E+00  Homo sapiens
  1orj-assembly1_A  TM=3.961E-01  e=2.121E+00  Aquifex aeolicus VF5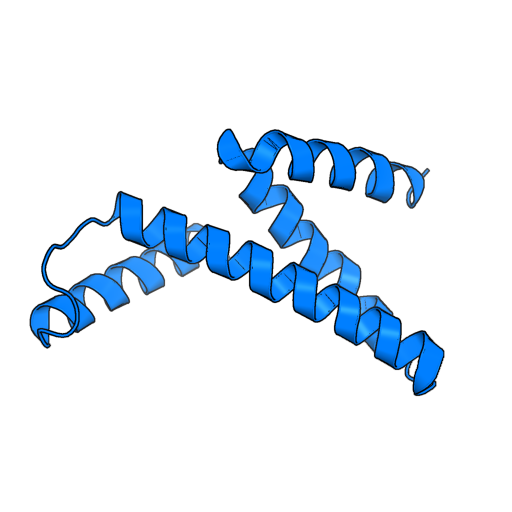

Secondary structure (DSSP, 8-state):
--HHHHHHHHHHHHHHHHHTTSSSS--HHHHHHHHHHHHHHHHHHHHHHHHHHHHHH--GGGGGGHHHHHHHHHHHHTT-GGGHHHHHHHHHHHHTT--

Foldseek 3Di:
DPPVVVLVVQLVVLVVCCVVVVDPDPDSPVSVLVVLVVLLVVLVVLLVVLVCCCPPVVCVVSVVCNVVSLVSNLVSLVVDPVSVVVNVVSCVVVVVVPD